Protein AF-A0A928QZV3-F1 (afdb_monomer_lite)

Foldseek 3Di:
DPVVVVVVVVVVVVVVVCVVVVVVVVCVVVVVPPDVDPLVPDPCVCVVCVDPPDD

Structure (mmCIF, N/CA/C/O backbone):
data_AF-A0A928QZV3-F1
#
_entry.id   AF-A0A928QZV3-F1
#
loop_
_atom_site.group_PDB
_atom_site.id
_atom_site.type_symbol
_atom_site.label_atom_id
_atom_site.label_alt_id
_atom_site.label_comp_id
_atom_site.label_asym_id
_atom_site.label_entity_id
_atom_site.label_seq_id
_atom_site.pdbx_PDB_ins_code
_atom_site.Cartn_x
_atom_site.Cartn_y
_atom_site.Cartn_z
_atom_site.occupancy
_atom_site.B_iso_or_equiv
_atom_site.auth_seq_id
_atom_site.auth_comp_id
_atom_site.auth_asym_id
_atom_site.auth_atom_id
_atom_site.pdbx_PDB_model_num
ATOM 1 N N . MET A 1 1 ? 1.797 -3.406 -33.845 1.00 52.62 1 MET A N 1
ATOM 2 C CA . MET A 1 1 ? 2.110 -2.309 -32.906 1.00 52.62 1 MET A CA 1
ATOM 3 C C . MET A 1 1 ? 2.317 -2.925 -31.537 1.00 52.62 1 MET A C 1
ATOM 5 O O . MET A 1 1 ? 1.358 -3.309 -30.880 1.00 52.62 1 MET A O 1
ATOM 9 N N . SER A 1 2 ? 3.571 -3.165 -31.178 1.00 63.59 2 SER A N 1
ATOM 10 C CA . SER A 1 2 ? 3.966 -3.725 -29.890 1.00 63.59 2 SER A CA 1
ATOM 11 C C . SER A 1 2 ? 3.786 -2.648 -28.822 1.00 63.59 2 SER A C 1
ATOM 13 O O . SER A 1 2 ? 4.614 -1.753 -28.688 1.00 63.59 2 SER A O 1
ATOM 15 N N . ASN A 1 3 ? 2.696 -2.728 -28.054 1.00 82.31 3 ASN A N 1
ATOM 16 C CA . ASN A 1 3 ? 2.404 -1.824 -26.931 1.00 82.31 3 ASN A CA 1
ATOM 17 C C . ASN A 1 3 ? 3.270 -2.158 -25.704 1.00 82.31 3 ASN A C 1
ATOM 19 O O . ASN A 1 3 ? 2.790 -2.221 -24.575 1.00 82.31 3 ASN A O 1
ATOM 23 N N . LEU A 1 4 ? 4.558 -2.414 -25.935 1.00 86.69 4 LEU A N 1
ATOM 24 C CA . LEU A 1 4 ? 5.523 -2.783 -24.909 1.00 86.69 4 LEU A CA 1
ATOM 25 C C . LEU A 1 4 ? 5.629 -1.708 -23.808 1.00 86.69 4 LEU A C 1
ATOM 27 O O . LEU A 1 4 ? 5.611 -2.085 -22.637 1.00 86.69 4 LEU A O 1
ATOM 31 N N . PRO A 1 5 ? 5.611 -0.392 -24.120 1.00 89.56 5 PRO A N 1
ATOM 32 C CA . PRO A 1 5 ? 5.566 0.646 -23.089 1.00 89.56 5 PRO A CA 1
ATOM 33 C C . PRO A 1 5 ? 4.296 0.582 -22.232 1.00 89.56 5 PRO A C 1
ATOM 35 O O . PRO A 1 5 ? 4.361 0.742 -21.017 1.00 89.56 5 PRO A O 1
ATOM 38 N N . THR A 1 6 ? 3.142 0.301 -22.844 1.00 91.56 6 THR A N 1
ATOM 39 C CA . THR A 1 6 ? 1.862 0.179 -22.134 1.00 91.56 6 THR A CA 1
ATOM 40 C C . THR A 1 6 ? 1.859 -1.025 -21.198 1.00 91.56 6 THR A C 1
ATOM 42 O O . THR A 1 6 ? 1.420 -0.899 -20.060 1.00 91.56 6 THR A O 1
ATOM 45 N N . VAL A 1 7 ? 2.390 -2.169 -21.643 1.00 93.62 7 VAL A N 1
ATOM 46 C CA . VAL A 1 7 ? 2.513 -3.384 -20.819 1.00 93.62 7 VAL A CA 1
ATOM 47 C C . VAL A 1 7 ? 3.437 -3.148 -19.622 1.00 93.62 7 VAL A C 1
ATOM 49 O O . VAL A 1 7 ? 3.125 -3.558 -18.508 1.00 93.62 7 VAL A O 1
ATOM 52 N N . ILE A 1 8 ? 4.553 -2.445 -19.823 1.00 94.81 8 ILE A N 1
ATOM 53 C CA . ILE A 1 8 ? 5.473 -2.103 -18.730 1.00 94.81 8 ILE A CA 1
ATOM 54 C C . ILE A 1 8 ? 4.800 -1.133 -17.748 1.00 94.81 8 ILE A C 1
ATOM 56 O O . ILE A 1 8 ? 4.864 -1.338 -16.536 1.00 94.81 8 ILE A O 1
ATOM 60 N N . GLY A 1 9 ? 4.107 -0.110 -18.257 1.00 95.06 9 GLY A N 1
ATOM 61 C CA . GLY A 1 9 ? 3.411 0.873 -17.427 1.00 95.06 9 GLY A CA 1
ATOM 62 C C . GLY A 1 9 ? 2.330 0.248 -16.540 1.00 95.06 9 GLY A C 1
ATOM 63 O O . GLY A 1 9 ? 2.274 0.533 -15.343 1.00 95.06 9 GLY A O 1
ATOM 64 N N . THR A 1 10 ? 1.507 -0.648 -17.090 1.00 95.12 10 THR A N 1
ATOM 65 C CA . THR A 1 10 ? 0.450 -1.317 -16.315 1.00 95.12 10 THR A CA 1
ATOM 66 C C . THR A 1 10 ? 1.015 -2.248 -15.247 1.00 95.12 10 THR A C 1
ATOM 68 O O . THR A 1 10 ? 0.472 -2.280 -14.143 1.00 95.12 10 THR A O 1
ATOM 71 N N . LEU A 1 11 ? 2.126 -2.942 -15.517 1.00 95.75 11 LEU A N 1
ATOM 72 C CA . LEU A 1 11 ? 2.790 -3.788 -14.521 1.00 95.75 11 LEU A CA 1
ATOM 73 C C . LEU A 1 11 ? 3.313 -2.990 -13.324 1.00 95.75 11 LEU A C 1
ATOM 75 O O . LEU A 1 11 ? 3.144 -3.431 -12.188 1.00 95.75 11 LEU A O 1
ATOM 79 N N . ILE A 1 12 ? 3.900 -1.812 -13.551 1.00 96.75 12 ILE A N 1
ATOM 80 C CA . ILE A 1 12 ? 4.400 -0.957 -12.462 1.00 96.75 12 ILE A CA 1
ATOM 81 C C . ILE A 1 12 ? 3.242 -0.491 -11.573 1.00 96.75 12 ILE A C 1
ATOM 83 O O . ILE A 1 12 ? 3.302 -0.629 -10.350 1.00 96.75 12 ILE A O 1
ATOM 87 N N . ILE A 1 13 ? 2.165 0.015 -12.181 1.00 96.88 13 ILE A N 1
ATOM 88 C CA . ILE A 1 13 ? 0.986 0.491 -11.444 1.00 96.88 13 ILE A CA 1
ATOM 89 C C . ILE A 1 13 ? 0.352 -0.661 -10.654 1.00 96.88 13 ILE A C 1
ATOM 91 O O . ILE A 1 13 ? 0.063 -0.511 -9.464 1.00 96.88 13 ILE A O 1
ATOM 95 N N . ALA A 1 14 ? 0.189 -1.826 -11.288 1.00 96.44 14 ALA A N 1
ATOM 96 C CA . ALA A 1 14 ? -0.345 -3.015 -10.636 1.00 96.44 14 ALA A CA 1
ATOM 97 C C . ALA A 1 14 ? 0.529 -3.452 -9.452 1.00 96.44 14 ALA A C 1
ATOM 99 O O . ALA A 1 14 ? -0.008 -3.729 -8.381 1.00 96.44 14 ALA A O 1
ATOM 100 N N . ALA A 1 15 ? 1.857 -3.461 -9.596 1.00 96.69 15 ALA A N 1
ATOM 101 C CA . ALA A 1 15 ? 2.776 -3.846 -8.526 1.00 96.69 15 ALA A CA 1
ATOM 102 C C . ALA A 1 15 ? 2.679 -2.918 -7.304 1.00 96.69 15 ALA A C 1
ATOM 104 O O . ALA A 1 15 ? 2.647 -3.396 -6.165 1.00 96.69 15 ALA A O 1
ATOM 105 N N . ILE A 1 16 ? 2.584 -1.602 -7.521 1.00 97.06 16 ILE A N 1
ATOM 106 C CA . ILE A 1 16 ? 2.419 -0.621 -6.437 1.00 97.06 16 ILE A CA 1
ATOM 107 C C . ILE A 1 16 ? 1.072 -0.830 -5.738 1.00 97.06 16 ILE A C 1
ATOM 109 O O . ILE A 1 16 ? 1.026 -0.948 -4.511 1.00 97.06 16 ILE A O 1
ATOM 113 N N . PHE A 1 17 ? -0.015 -0.941 -6.506 1.00 97.25 17 PHE A N 1
ATOM 114 C CA . PHE A 1 17 ? -1.353 -1.172 -5.962 1.00 97.25 17 PHE A CA 1
ATOM 115 C C . PHE A 1 17 ? -1.414 -2.461 -5.129 1.00 97.25 17 PHE A C 1
ATOM 117 O O . PHE A 1 17 ? -1.850 -2.440 -3.975 1.00 97.25 17 PHE A O 1
ATOM 124 N N . PHE A 1 18 ? -0.893 -3.567 -5.671 1.00 96.88 18 PHE A N 1
ATOM 125 C CA . PHE A 1 18 ? -0.801 -4.838 -4.956 1.00 96.88 18 PHE A CA 1
ATOM 126 C C . PHE A 1 18 ? 0.029 -4.718 -3.683 1.00 96.88 18 PHE A C 1
ATOM 128 O O . PHE A 1 18 ? -0.359 -5.281 -2.665 1.00 96.88 18 PHE A O 1
ATOM 135 N N . SER A 1 19 ? 1.133 -3.970 -3.701 1.00 95.12 19 SER A N 1
ATOM 136 C CA . SER A 1 19 ? 1.989 -3.794 -2.522 1.00 95.12 19 SER A CA 1
ATOM 137 C C . SER A 1 19 ? 1.261 -3.082 -1.379 1.00 95.12 19 SER A C 1
ATOM 139 O O . SER A 1 19 ? 1.388 -3.495 -0.223 1.00 95.12 19 SER A O 1
ATOM 141 N N . ILE A 1 20 ? 0.459 -2.058 -1.687 1.00 93.94 20 ILE A N 1
ATOM 142 C CA . ILE A 1 20 ? -0.343 -1.321 -0.696 1.00 93.94 20 ILE A CA 1
ATOM 143 C C . ILE A 1 20 ? -1.419 -2.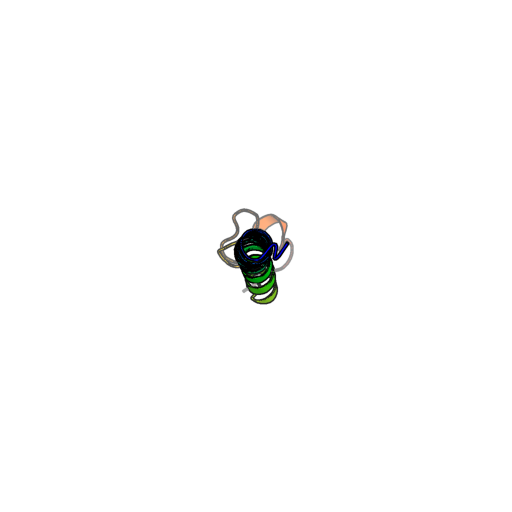237 -0.104 1.00 93.94 20 ILE A C 1
ATOM 145 O O . ILE A 1 20 ? -1.494 -2.402 1.117 1.00 93.94 20 ILE A O 1
ATOM 149 N N . VAL A 1 21 ? -2.213 -2.882 -0.964 1.00 94.88 21 VAL A N 1
ATOM 150 C CA . VAL A 1 21 ? -3.301 -3.778 -0.542 1.00 94.88 21 VAL A CA 1
ATOM 151 C C . VAL A 1 21 ? -2.752 -4.965 0.248 1.00 94.88 21 VAL A C 1
ATOM 153 O O . VAL A 1 21 ? -3.251 -5.276 1.328 1.00 94.8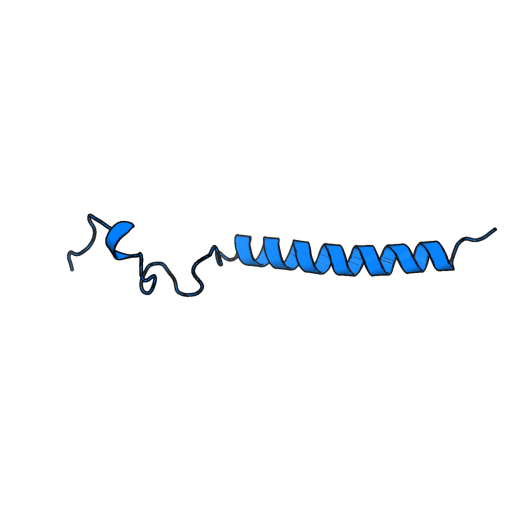8 21 VAL A O 1
ATOM 156 N N . PHE A 1 22 ? -1.681 -5.597 -0.235 1.00 94.19 22 PHE A N 1
ATOM 157 C CA . PHE A 1 22 ? -1.035 -6.716 0.443 1.00 94.19 22 PHE A CA 1
ATOM 158 C C . PHE A 1 22 ? -0.480 -6.310 1.806 1.00 94.19 22 PHE A C 1
ATOM 160 O O . PHE A 1 22 ? -0.644 -7.054 2.772 1.00 94.19 22 PHE A O 1
ATOM 167 N N . SER A 1 23 ? 0.130 -5.128 1.917 1.00 87.00 23 SER A N 1
ATOM 168 C CA . SER A 1 23 ? 0.615 -4.611 3.200 1.00 87.00 23 SER A CA 1
ATOM 169 C C . SER A 1 23 ? -0.537 -4.361 4.171 1.00 87.00 23 SER A C 1
ATOM 171 O O . SER A 1 23 ? -0.440 -4.766 5.328 1.00 87.00 23 SER A O 1
ATOM 173 N N . GLY A 1 24 ? -1.654 -3.796 3.702 1.00 86.44 24 GLY A N 1
ATOM 174 C CA . GLY A 1 24 ? -2.871 -3.614 4.498 1.00 86.44 24 GLY A CA 1
ATOM 175 C C . GLY A 1 24 ? -3.466 -4.940 4.985 1.00 86.44 24 GLY A C 1
ATOM 176 O O . GLY A 1 24 ? -3.696 -5.113 6.182 1.00 86.44 24 GLY A O 1
ATOM 177 N N . ILE A 1 25 ? -3.629 -5.918 4.088 1.00 88.00 25 ILE A N 1
ATOM 178 C CA . ILE A 1 25 ? -4.135 -7.258 4.431 1.00 88.00 25 ILE A CA 1
ATOM 179 C C . ILE A 1 25 ? -3.174 -7.970 5.384 1.00 88.00 25 ILE A C 1
ATOM 181 O O . ILE A 1 25 ? -3.607 -8.576 6.361 1.00 88.00 25 ILE A O 1
ATOM 185 N N . ARG A 1 26 ? -1.862 -7.907 5.141 1.00 87.00 26 ARG A N 1
ATOM 186 C CA . ARG A 1 26 ? -0.852 -8.530 6.008 1.00 87.00 26 ARG A CA 1
ATOM 187 C C . ARG A 1 26 ? -0.828 -7.882 7.388 1.00 87.00 26 ARG A C 1
ATOM 189 O O . ARG A 1 26 ? -0.667 -8.595 8.375 1.00 87.00 26 ARG A O 1
ATOM 196 N N . ASN A 1 27 ? -1.005 -6.566 7.464 1.00 78.88 27 ASN A N 1
ATOM 197 C CA . ASN A 1 27 ? -1.129 -5.826 8.714 1.00 78.88 27 ASN A CA 1
ATOM 198 C C . ASN A 1 27 ? -2.379 -6.267 9.493 1.00 78.88 27 ASN A C 1
ATOM 200 O O . ASN A 1 27 ? -2.280 -6.593 10.675 1.00 78.88 27 ASN A O 1
ATOM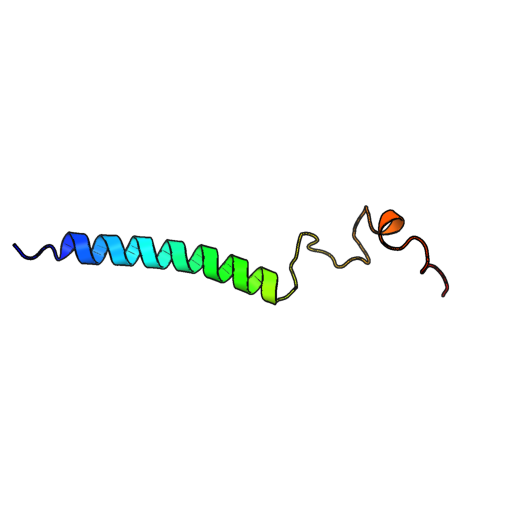 204 N N . LEU A 1 28 ? -3.515 -6.405 8.804 1.00 74.56 28 LEU A N 1
ATOM 205 C CA . LEU A 1 28 ? -4.760 -6.894 9.394 1.00 74.56 28 LEU A CA 1
ATOM 206 C C . LEU A 1 28 ? -4.646 -8.353 9.869 1.00 74.56 28 LEU A C 1
ATOM 208 O O . LEU A 1 28 ? -5.007 -8.664 10.999 1.00 74.56 28 LEU A O 1
ATOM 212 N N . ARG A 1 29 ? -4.061 -9.242 9.054 1.00 77.75 29 ARG A N 1
ATOM 213 C CA . ARG A 1 29 ? -3.814 -10.654 9.412 1.00 77.75 29 ARG A CA 1
ATOM 214 C C . ARG A 1 29 ? -2.839 -10.814 10.575 1.00 77.75 29 ARG A C 1
ATOM 216 O O . ARG A 1 29 ? -2.913 -11.802 11.292 1.00 77.75 29 ARG A O 1
ATOM 223 N N . ARG A 1 30 ? -1.924 -9.860 10.765 1.00 73.75 30 ARG A N 1
ATOM 224 C CA . ARG A 1 30 ? -1.016 -9.798 11.922 1.00 73.75 30 ARG A CA 1
ATOM 225 C C . ARG A 1 30 ? -1.676 -9.198 13.169 1.00 73.75 30 ARG A C 1
ATOM 227 O O . ARG A 1 30 ? -0.976 -8.919 14.134 1.00 73.75 30 ARG A O 1
ATOM 234 N N . GLY A 1 31 ? -2.993 -8.985 13.150 1.00 64.44 31 GLY A N 1
ATOM 235 C CA . GLY A 1 31 ? -3.749 -8.479 14.293 1.00 64.44 31 GLY A CA 1
ATOM 236 C C . GLY A 1 31 ? -3.559 -6.986 14.559 1.00 64.44 31 GLY A C 1
ATOM 237 O O . GLY A 1 31 ? -4.029 -6.494 15.579 1.00 64.44 31 GLY A O 1
ATOM 238 N N . LYS A 1 32 ? -2.908 -6.230 13.659 1.00 59.94 32 LYS A N 1
ATOM 239 C CA . LYS A 1 32 ? -2.868 -4.760 13.732 1.00 59.94 32 LYS A CA 1
ATOM 240 C C . LYS A 1 32 ? -4.184 -4.199 13.184 1.00 59.94 32 LYS A C 1
ATOM 242 O O . LYS A 1 32 ? -4.237 -3.620 12.101 1.00 59.94 32 LYS A O 1
ATOM 247 N N . SER A 1 33 ? -5.267 -4.414 13.920 1.00 59.81 33 SER A N 1
ATOM 248 C CA . SER A 1 33 ? -6.579 -3.815 13.683 1.00 59.81 33 SER A CA 1
ATOM 249 C C . SER A 1 33 ? -6.725 -2.565 14.548 1.00 59.81 33 SER A C 1
ATOM 251 O O . SER A 1 33 ? -6.832 -2.707 15.758 1.00 59.81 33 SER A O 1
ATOM 253 N N . GLY A 1 34 ? -6.722 -1.369 13.945 1.00 58.81 34 GLY A N 1
ATOM 254 C CA . GLY A 1 34 ? -7.217 -0.088 14.499 1.00 58.81 34 GLY A CA 1
ATOM 255 C C . GLY A 1 34 ? -6.566 0.495 15.767 1.00 58.81 34 GLY A C 1
ATOM 256 O O . GLY A 1 34 ? -6.531 1.709 15.921 1.00 58.81 34 GLY A O 1
ATOM 257 N N . CYS A 1 35 ? -6.006 -0.327 16.647 1.00 58.72 35 CYS A N 1
ATOM 258 C CA . CYS A 1 35 ? -5.406 0.044 17.915 1.00 58.72 35 CYS A CA 1
ATOM 259 C C . CYS A 1 35 ? -3.955 -0.458 17.889 1.00 58.72 35 CYS A C 1
ATOM 261 O O . CYS A 1 35 ? -3.689 -1.660 17.883 1.00 58.72 35 CYS A O 1
ATOM 263 N N . GLY A 1 36 ? -3.009 0.468 17.702 1.00 58.97 36 GLY A N 1
ATOM 264 C CA . GLY A 1 36 ? -1.581 0.155 17.538 1.00 58.97 36 GLY A CA 1
ATOM 265 C C . GLY A 1 36 ? -0.911 -0.345 18.822 1.00 58.97 36 GLY A C 1
ATOM 266 O O . GLY A 1 36 ? 0.097 -1.048 18.752 1.00 58.97 36 GLY A O 1
ATOM 267 N N . SER A 1 37 ? -1.500 -0.010 19.965 1.00 57.28 37 SER A N 1
ATOM 268 C CA . SER A 1 37 ? -1.323 -0.635 21.268 1.00 57.28 37 SER A CA 1
ATOM 269 C C . SER A 1 37 ? -2.462 -1.641 21.450 1.00 57.28 37 SER A C 1
ATOM 271 O O . SER A 1 37 ? -3.589 -1.349 21.077 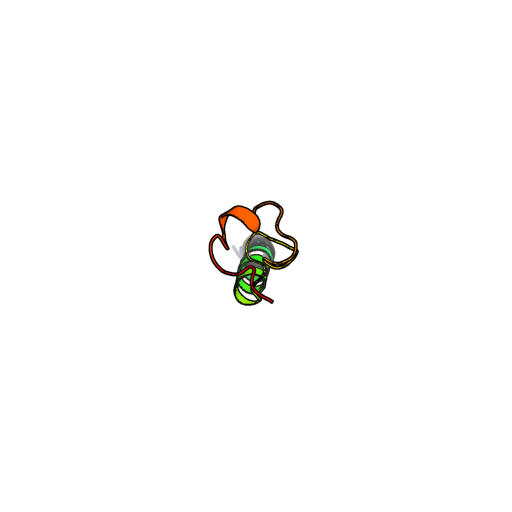1.00 57.28 37 SER A O 1
ATOM 273 N N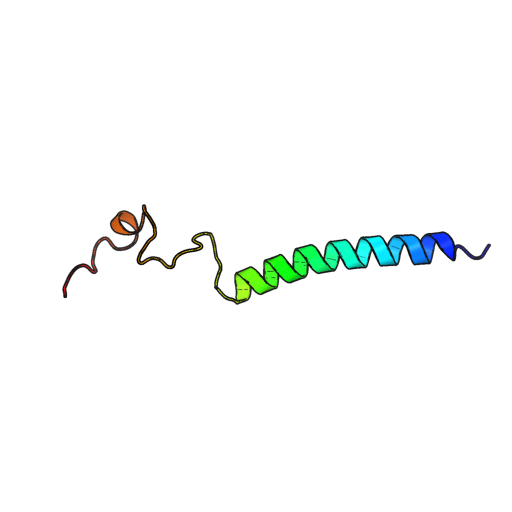 . GLY A 1 38 ? -2.220 -2.842 21.977 1.00 60.94 38 GLY A N 1
ATOM 274 C CA . GLY A 1 38 ? -3.317 -3.784 22.254 1.00 60.94 38 GLY A CA 1
ATOM 275 C C . GLY A 1 38 ? -4.408 -3.177 23.157 1.00 60.94 38 GLY A C 1
ATOM 276 O O . GLY A 1 38 ? -4.230 -2.094 23.717 1.00 60.94 38 GLY A O 1
ATOM 277 N N . CYS A 1 39 ? -5.516 -3.898 23.369 1.00 63.72 39 CYS A N 1
ATOM 278 C CA . CYS A 1 39 ? -6.630 -3.437 24.215 1.00 63.72 39 CYS A CA 1
ATOM 279 C C . CYS A 1 39 ? -6.201 -2.935 25.610 1.00 63.72 39 CYS A C 1
ATOM 281 O O . CYS A 1 39 ? -6.915 -2.135 26.193 1.00 63.72 39 CYS A O 1
ATOM 283 N N . GLY A 1 40 ? -5.030 -3.338 26.122 1.00 61.25 40 GLY A N 1
ATOM 284 C CA . GLY A 1 40 ? -4.484 -2.879 27.405 1.00 61.25 40 GLY A CA 1
ATOM 285 C C . GLY A 1 40 ? -4.018 -1.415 27.469 1.00 61.25 40 GLY A C 1
ATOM 286 O O . GLY A 1 40 ? -3.887 -0.892 28.567 1.00 61.25 40 GLY A O 1
ATOM 287 N N . ALA A 1 41 ? -3.783 -0.735 26.340 1.00 63.16 41 ALA A N 1
ATOM 288 C CA . ALA A 1 41 ? -3.493 0.710 26.311 1.00 63.16 41 ALA A CA 1
ATOM 289 C C . ALA A 1 41 ? -4.370 1.451 25.287 1.00 63.16 41 ALA A C 1
ATOM 291 O O . ALA A 1 41 ? -3.972 2.469 24.717 1.00 63.16 41 ALA A O 1
ATOM 292 N N . CYS A 1 42 ? -5.564 0.912 25.025 1.00 69.94 42 CYS A N 1
ATOM 293 C CA . CYS A 1 42 ? -6.601 1.603 24.274 1.00 69.94 42 CYS A CA 1
ATOM 294 C C . CYS A 1 42 ? -7.312 2.589 25.222 1.00 69.94 42 CYS A C 1
ATOM 296 O O . CYS A 1 42 ? -7.805 2.149 26.257 1.00 69.94 42 CYS A O 1
ATOM 298 N N . PRO A 1 43 ? -7.436 3.889 24.899 1.00 67.94 43 PRO A N 1
ATOM 299 C CA . PRO A 1 43 ? -8.172 4.842 25.740 1.00 67.94 4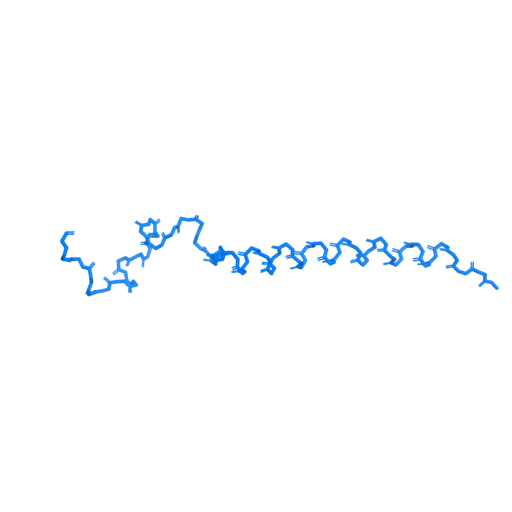3 PRO A CA 1
ATOM 300 C C . PRO A 1 43 ? -9.669 4.506 25.873 1.00 67.94 43 PRO A C 1
ATOM 302 O O . PRO A 1 43 ? -10.327 5.003 26.770 1.00 67.94 43 PRO A O 1
ATOM 305 N N . ASN A 1 44 ? -10.199 3.630 25.012 1.00 67.25 44 ASN A N 1
ATOM 306 C CA . ASN A 1 44 ? -11.561 3.093 25.086 1.00 67.25 44 ASN A CA 1
ATOM 307 C C . ASN A 1 44 ? -11.604 1.669 25.693 1.00 67.25 44 ASN A C 1
ATOM 309 O O . ASN A 1 44 ? -12.592 0.949 25.535 1.00 67.25 44 ASN A O 1
ATOM 313 N N . ALA A 1 45 ? -10.525 1.204 26.335 1.00 69.56 45 ALA A N 1
ATOM 314 C CA . ALA A 1 45 ? -10.469 -0.119 26.968 1.00 69.56 45 ALA A CA 1
ATOM 315 C C . ALA A 1 45 ? -11.520 -0.276 28.075 1.00 69.56 45 ALA A C 1
ATOM 317 O O . ALA A 1 45 ? -12.126 -1.337 28.210 1.00 69.56 45 ALA A O 1
ATOM 318 N N . GLU A 1 46 ? -11.766 0.808 28.807 1.00 66.19 46 GLU A N 1
ATOM 319 C CA . GLU A 1 46 ? -12.750 0.929 29.884 1.00 66.19 46 GLU A CA 1
ATOM 320 C C . GLU A 1 46 ? -14.187 0.633 29.419 1.00 66.19 46 GLU A C 1
ATOM 322 O O . GLU A 1 46 ? -14.937 -0.019 30.141 1.00 66.19 46 GLU A O 1
ATOM 327 N N . ASN A 1 47 ? -14.553 0.981 28.180 1.00 69.50 47 ASN A N 1
ATOM 328 C CA . ASN A 1 47 ? -15.864 0.642 27.613 1.00 69.50 47 ASN A CA 1
ATOM 329 C C . ASN A 1 47 ? -15.904 -0.725 26.909 1.00 69.50 47 ASN A C 1
ATOM 331 O O . ASN A 1 47 ? -16.984 -1.278 26.713 1.00 69.50 47 ASN A O 1
ATOM 335 N N . CYS A 1 48 ? -14.759 -1.276 26.501 1.00 72.25 48 CYS A N 1
ATOM 336 C CA . CYS A 1 48 ? -14.689 -2.590 25.848 1.00 72.25 48 CYS A CA 1
ATOM 337 C C . CYS A 1 48 ? -14.645 -3.751 26.855 1.00 72.25 48 CYS A C 1
ATOM 339 O O . CYS A 1 48 ? -15.158 -4.831 26.568 1.00 72.25 48 CYS A O 1
ATOM 341 N N . HIS A 1 49 ? -14.059 -3.541 28.036 1.00 66.25 49 HIS A N 1
ATOM 342 C CA . HIS A 1 49 ? -13.933 -4.544 29.095 1.00 66.25 49 HIS A CA 1
ATOM 343 C C . HIS A 1 49 ? -14.708 -4.119 30.350 1.00 66.25 49 HIS A C 1
ATOM 345 O O . HIS A 1 49 ? -14.138 -3.984 31.427 1.00 66.25 49 HIS A O 1
ATOM 351 N N . PHE A 1 50 ? -16.031 -3.963 30.235 1.00 59.50 50 PHE A N 1
ATOM 352 C CA . PHE A 1 50 ? -16.908 -3.613 31.367 1.00 59.50 50 PHE A CA 1
ATOM 353 C C . PHE A 1 50 ? -16.895 -4.635 32.527 1.00 59.50 50 PHE A C 1
ATOM 355 O O . PHE A 1 50 ? -17.415 -4.340 33.598 1.00 59.50 50 PHE A O 1
ATOM 362 N N . HIS A 1 51 ? -16.333 -5.838 32.335 1.00 53.91 51 HIS A N 1
ATOM 363 C CA . HIS A 1 51 ? -16.444 -6.943 33.295 1.00 53.91 51 HIS A CA 1
ATOM 364 C C . HIS A 1 51 ? -15.154 -7.764 33.482 1.00 53.91 51 HIS A C 1
ATOM 366 O O . HIS A 1 51 ? -15.237 -8.960 33.725 1.00 53.91 51 HIS A O 1
ATOM 372 N N . GLN A 1 52 ? -13.957 -7.180 33.338 1.00 56.16 52 GLN A N 1
ATOM 373 C CA . GLN A 1 52 ? -12.684 -7.878 33.621 1.00 56.16 52 GLN A CA 1
ATOM 374 C C . GLN A 1 52 ? -11.634 -6.922 34.234 1.00 56.16 52 GLN A C 1
ATOM 376 O O . GLN A 1 52 ? -10.546 -6.748 33.697 1.00 56.16 52 GLN A O 1
ATOM 381 N N . GLN A 1 53 ? -11.971 -6.296 35.367 1.00 57.94 53 GLN A N 1
ATOM 382 C CA . GLN A 1 53 ? -11.013 -5.683 36.303 1.00 57.94 53 GLN A CA 1
ATOM 383 C C . GLN A 1 53 ? -11.036 -6.431 37.651 1.00 57.94 53 GLN A C 1
ATOM 385 O O . GLN A 1 53 ? -11.425 -5.871 38.671 1.00 57.94 53 GLN A O 1
ATOM 390 N N . GLN A 1 54 ? -10.660 -7.712 37.664 1.00 53.81 54 GLN A N 1
ATOM 391 C CA . GLN A 1 54 ? -10.367 -8.441 38.907 1.00 53.81 54 GLN A CA 1
ATOM 392 C C . GLN A 1 54 ? -9.191 -9.408 38.709 1.00 53.81 54 GLN A C 1
ATOM 394 O O . GLN A 1 54 ? -9.407 -10.604 38.534 1.00 53.81 54 GLN A O 1
ATOM 399 N N . HIS A 1 55 ? -7.965 -8.876 38.673 1.00 39.78 55 HIS A N 1
ATOM 400 C CA . HIS A 1 55 ? -6.879 -9.185 39.621 1.00 39.78 55 HIS A CA 1
ATOM 401 C C . HIS A 1 55 ? -5.579 -8.477 39.231 1.00 39.78 55 HIS A C 1
ATOM 403 O O . HIS A 1 55 ? -5.154 -8.619 38.063 1.00 39.78 55 HIS A O 1
#

Secondary structure (DSSP, 8-state):
---HHHHHHHHHHHHHHHHHHHHHHHHHHTT--S-SS-GGG-TTHHHH-TT----

Sequence (55 aa):
MSNLPTVIGTLIIAAIFFSIVFSGIRNLRRGKSGCGSGCGACPNAENCHFHQQQH

pLDDT: mean 76.13, std 16.18, range [39.78, 97.25]

Radius of gyration: 21.19 Å; chains: 1; bounding box: 22×16×72 Å